Protein AF-A0A928VUU5-F1 (afdb_monomer)

Mean predicted aligned error: 6.52 Å

Solvent-accessible surface area (backbone atoms only — not comparable to full-atom values): 3452 Å² total; per-residue (Å²): 112,48,80,43,65,82,44,74,74,63,66,30,63,78,49,47,52,54,37,53,76,68,73,43,50,76,45,64,64,65,93,87,58,65,75,80,49,47,62,60,54,49,50,53,50,54,52,50,46,48,60,62,72,70,65,107

Nearest PDB structures (foldseek):
  4bac-assembly1_A-2  TM=8.586E-01  e=2.023E-02  Human spumaretrovirus
  5ejk-assembly1_E  TM=8.563E-01  e=2.928E-02  Rous sarcoma virus - Prague C
  6rny-assembly1_O  TM=8.313E-01  e=3.936E-02  Human spumaretrovirus
  2x78-assembly2_C-2  TM=6.256E-01  e=3.153E-02  Human spumaretrovirus
  2x6n-assembly1_B  TM=6.144E-01  e=7.112E-02  Human spumaretrovirus

Structure (mmCIF, N/CA/C/O backbone):
data_AF-A0A928VUU5-F1
#
_entry.id   AF-A0A928VUU5-F1
#
loop_
_atom_site.group_PDB
_atom_site.id
_atom_site.type_symbol
_atom_site.label_atom_id
_atom_site.label_alt_id
_atom_site.label_comp_id
_atom_site.label_asym_id
_atom_site.label_entity_id
_atom_site.label_seq_id
_atom_site.pdbx_PDB_ins_code
_atom_site.Cartn_x
_atom_site.Cartn_y
_atom_site.Cartn_z
_atom_site.occupancy
_atom_site.B_iso_or_equiv
_atom_site.auth_seq_id
_atom_site.a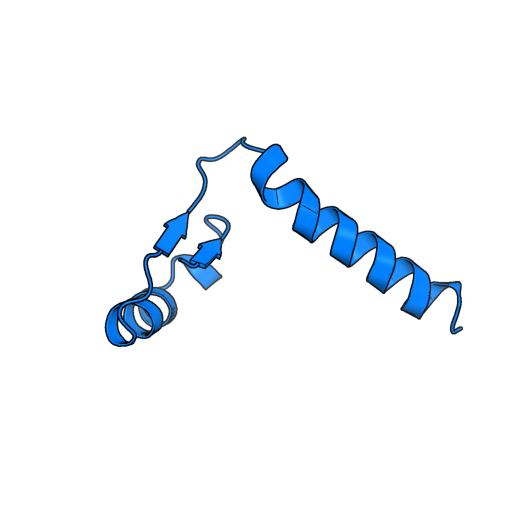uth_comp_id
_atom_site.auth_asym_id
_atom_site.auth_atom_id
_atom_site.pdbx_PDB_model_num
ATOM 1 N N . MET A 1 1 ? 0.926 -7.643 11.766 1.00 76.06 1 MET A N 1
ATOM 2 C CA . MET A 1 1 ? 0.409 -6.325 11.346 1.00 76.06 1 MET A CA 1
ATOM 3 C C . MET A 1 1 ? 0.537 -6.235 9.835 1.00 76.06 1 MET A C 1
ATOM 5 O O . MET A 1 1 ? 1.620 -6.502 9.332 1.00 76.06 1 MET A O 1
ATOM 9 N N . PHE A 1 2 ? -0.555 -5.951 9.131 1.00 84.75 2 PHE A N 1
ATOM 10 C CA . PHE A 1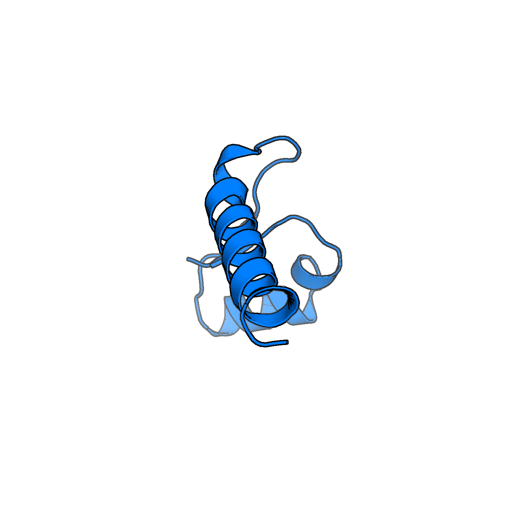 2 ? -0.631 -5.816 7.679 1.00 84.75 2 PHE A CA 1
ATOM 11 C C . PHE A 1 2 ? -0.898 -4.348 7.347 1.00 84.75 2 PHE A C 1
ATOM 13 O O . PHE A 1 2 ? -1.912 -3.815 7.794 1.00 84.75 2 PHE A O 1
ATOM 20 N N . ASN A 1 3 ? 0.025 -3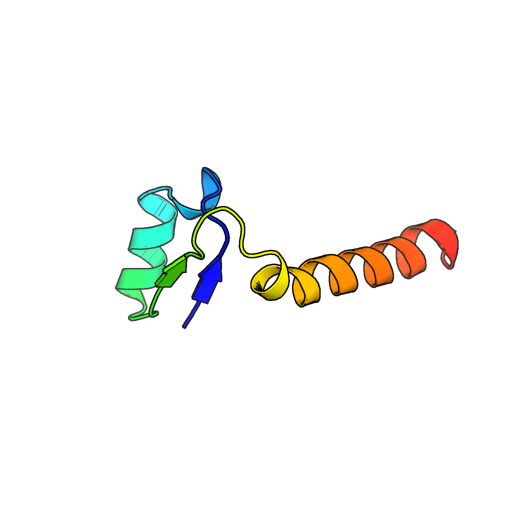.707 6.625 1.00 84.62 3 ASN A N 1
ATOM 21 C CA . ASN A 1 3 ? -0.125 -2.323 6.185 1.00 84.62 3 ASN A CA 1
ATOM 22 C C . ASN A 1 3 ? -0.580 -2.282 4.724 1.00 84.62 3 ASN A C 1
ATOM 24 O O . ASN A 1 3 ? 0.013 -2.966 3.888 1.00 84.62 3 ASN A O 1
ATOM 28 N N . SER A 1 4 ? -1.609 -1.497 4.417 1.00 83.00 4 SER A N 1
ATOM 29 C CA . SER A 1 4 ? -2.105 -1.343 3.047 1.00 83.00 4 SER A CA 1
ATOM 30 C C . SER A 1 4 ? -2.697 0.032 2.790 1.00 83.00 4 SER A C 1
ATOM 32 O O . SER A 1 4 ? -3.300 0.634 3.675 1.00 83.00 4 SER A O 1
ATOM 34 N N . ASP A 1 5 ? -2.640 0.476 1.538 1.00 82.12 5 ASP A N 1
ATOM 35 C CA . ASP A 1 5 ? -3.368 1.660 1.093 1.00 82.12 5 ASP A CA 1
ATOM 36 C C . ASP A 1 5 ? -4.890 1.500 1.241 1.00 82.12 5 ASP A C 1
ATOM 38 O O . ASP A 1 5 ? -5.438 0.395 1.235 1.00 82.12 5 ASP A O 1
ATOM 42 N N . GLN A 1 6 ? -5.606 2.626 1.252 1.00 82.19 6 GLN A N 1
ATOM 43 C CA . GLN A 1 6 ? -7.078 2.677 1.278 1.00 82.19 6 GLN A CA 1
ATOM 44 C C . GLN A 1 6 ? -7.728 2.350 -0.083 1.00 82.19 6 GLN A C 1
ATOM 46 O O . GLN A 1 6 ? -8.803 2.850 -0.415 1.00 82.19 6 GLN A O 1
ATOM 51 N N . GLY A 1 7 ? -7.071 1.530 -0.904 1.00 81.88 7 GLY A N 1
ATOM 52 C CA . GLY A 1 7 ? -7.609 1.081 -2.185 1.00 81.88 7 GLY A CA 1
ATOM 53 C C . GLY A 1 7 ? -8.876 0.240 -2.001 1.00 81.88 7 GLY A C 1
ATOM 54 O O . GLY A 1 7 ? -9.030 -0.461 -0.999 1.00 81.88 7 GLY A O 1
ATOM 55 N N . ALA A 1 8 ? -9.772 0.265 -2.993 1.00 85.12 8 ALA A N 1
ATOM 56 C CA . ALA A 1 8 ? -11.054 -0.451 -2.948 1.00 85.12 8 ALA A CA 1
ATOM 57 C C . ALA A 1 8 ? -10.904 -1.966 -2.690 1.00 85.12 8 ALA A C 1
ATOM 59 O O . ALA A 1 8 ? -11.759 -2.584 -2.062 1.00 85.12 8 ALA A O 1
ATOM 60 N N . GLN A 1 9 ? -9.794 -2.565 -3.135 1.00 83.62 9 GLN A N 1
ATOM 61 C CA . GLN A 1 9 ? -9.487 -3.978 -2.903 1.00 83.62 9 GLN A CA 1
ATOM 62 C C . GLN A 1 9 ? -9.197 -4.286 -1.426 1.00 83.62 9 GLN A C 1
ATOM 64 O O . GLN A 1 9 ? -9.654 -5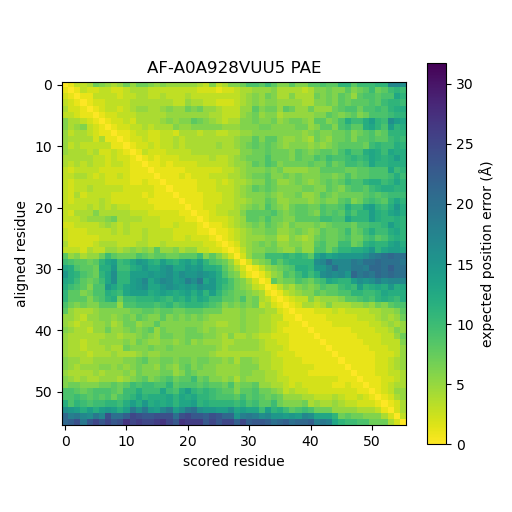.302 -0.910 1.00 83.62 9 GLN A O 1
ATOM 69 N N . PHE A 1 10 ? -8.458 -3.410 -0.743 1.00 82.12 10 PHE A N 1
ATOM 70 C CA . PHE A 1 10 ? -8.018 -3.614 0.642 1.00 82.12 10 PHE A CA 1
ATOM 71 C C . PHE A 1 10 ? -9.041 -3.123 1.673 1.00 82.12 10 PHE A C 1
ATOM 73 O O . PHE A 1 10 ? -9.003 -3.520 2.834 1.00 82.12 10 PHE A O 1
ATOM 80 N N . THR A 1 11 ? -9.997 -2.301 1.239 1.00 84.19 11 THR A N 1
ATOM 81 C CA . THR A 1 11 ? -11.141 -1.853 2.048 1.00 84.19 11 THR A CA 1
ATOM 82 C C . THR A 1 11 ? -12.372 -2.751 1.911 1.00 84.19 11 THR A C 1
ATOM 84 O O . THR A 1 11 ? -13.349 -2.556 2.630 1.00 84.19 11 THR A O 1
ATOM 87 N N . ALA A 1 12 ? -12.346 -3.762 1.035 1.00 90.19 12 ALA A N 1
ATOM 88 C CA . ALA A 1 12 ? -13.443 -4.713 0.907 1.00 90.19 12 ALA A CA 1
ATOM 89 C C . ALA A 1 12 ? -13.628 -5.551 2.188 1.00 90.19 12 ALA A C 1
ATOM 91 O O . ALA A 1 12 ? -12.660 -6.042 2.778 1.00 90.19 12 ALA A O 1
ATOM 92 N N . ASN A 1 13 ? -14.886 -5.795 2.577 1.00 89.38 13 ASN A N 1
ATOM 93 C CA . ASN A 1 13 ? -15.213 -6.619 3.749 1.00 89.38 13 ASN A CA 1
ATOM 94 C C . ASN A 1 13 ? -14.610 -8.024 3.635 1.00 89.38 13 ASN A C 1
ATOM 96 O O . ASN A 1 13 ? -13.932 -8.467 4.549 1.00 89.38 13 ASN A O 1
ATOM 100 N N . ALA A 1 14 ? -14.715 -8.660 2.462 1.00 90.75 14 ALA A N 1
ATOM 101 C CA . ALA A 1 14 ? -14.127 -9.980 2.221 1.00 90.75 14 ALA A CA 1
ATOM 102 C C . ALA A 1 14 ? -12.615 -10.044 2.527 1.00 90.75 14 ALA A C 1
ATOM 104 O O . ALA A 1 14 ? -12.119 -11.064 3.000 1.00 90.75 14 ALA A O 1
ATOM 105 N N . PHE A 1 15 ? -11.884 -8.954 2.279 1.00 87.94 15 PHE A N 1
ATOM 106 C CA . PHE A 1 15 ? -10.455 -8.867 2.565 1.00 87.94 15 PHE A CA 1
AT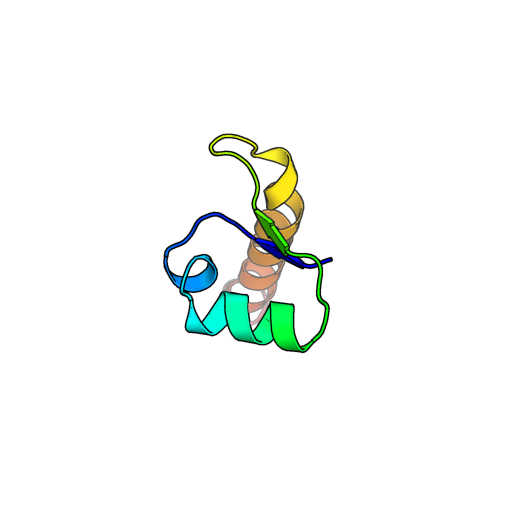OM 107 C C . PHE A 1 15 ? -10.188 -8.633 4.057 1.00 87.94 15 PHE A C 1
ATOM 109 O O . PHE A 1 15 ? -9.416 -9.362 4.681 1.00 87.94 15 PHE A O 1
ATOM 116 N N . THR A 1 16 ? -10.855 -7.641 4.649 1.00 88.56 16 THR A N 1
ATOM 117 C CA . THR A 1 16 ? -10.660 -7.299 6.066 1.00 88.56 16 THR A CA 1
ATOM 118 C C . THR A 1 16 ? -11.147 -8.394 7.018 1.00 88.56 16 THR A C 1
ATOM 120 O O . THR A 1 16 ? -10.519 -8.615 8.051 1.00 88.56 16 THR A O 1
ATOM 123 N N . ASP A 1 17 ? -12.207 -9.123 6.667 1.00 92.06 17 ASP A N 1
ATOM 124 C CA . ASP A 1 17 ? -12.749 -10.222 7.470 1.00 92.06 17 ASP A CA 1
ATOM 125 C C . ASP A 1 17 ? -11.806 -11.432 7.487 1.00 92.06 17 ASP A C 1
ATOM 127 O O . ASP A 1 17 ? -11.621 -12.048 8.535 1.00 92.06 17 ASP A O 1
ATOM 131 N N . CYS A 1 18 ? -11.130 -11.719 6.370 1.00 92.62 18 CYS A N 1
ATOM 132 C CA . CYS A 1 18 ? -10.090 -12.749 6.303 1.00 92.62 18 CYS A CA 1
ATOM 133 C C . CYS A 1 18 ? -8.924 -12.436 7.255 1.00 92.62 18 CYS A C 1
ATOM 135 O O . CYS A 1 18 ? -8.502 -13.285 8.039 1.00 92.62 18 CYS A O 1
ATOM 137 N N . LEU A 1 19 ? -8.448 -11.187 7.245 1.00 90.38 19 LEU A N 1
ATOM 138 C CA . LEU A 1 19 ? -7.355 -10.749 8.115 1.00 90.38 19 LEU A CA 1
ATOM 139 C C . LEU A 1 19 ? -7.750 -10.758 9.597 1.00 90.38 19 LEU A C 1
ATOM 141 O O . LEU A 1 19 ? -6.969 -11.210 10.433 1.00 90.38 19 LEU A O 1
ATOM 145 N N . LYS A 1 20 ? -8.973 -10.328 9.927 1.00 90.19 20 LYS A N 1
ATOM 146 C CA . LYS A 1 20 ? -9.506 -10.401 11.297 1.00 90.19 20 LYS A CA 1
ATOM 147 C C . LYS A 1 20 ? -9.648 -11.843 11.783 1.00 90.19 20 LYS A C 1
ATOM 149 O O . LYS A 1 20 ? -9.329 -12.115 12.934 1.00 90.19 20 LYS A O 1
ATOM 154 N N . ALA A 1 21 ? -10.088 -12.766 10.923 1.00 93.31 21 ALA A N 1
ATOM 155 C CA . ALA A 1 21 ? -10.208 -14.184 11.270 1.00 93.31 21 ALA A CA 1
ATOM 156 C C . ALA A 1 21 ? -8.855 -14.827 11.624 1.00 93.31 21 ALA A C 1
ATOM 158 O O . ALA A 1 21 ? -8.808 -15.800 12.372 1.00 93.31 21 ALA A O 1
ATOM 159 N N . MET A 1 22 ? -7.760 -14.269 11.107 1.00 92.94 22 MET A N 1
ATOM 160 C CA . MET A 1 22 ? -6.386 -14.699 11.378 1.00 92.94 22 MET A CA 1
ATOM 161 C C . MET A 1 22 ? -5.708 -13.884 12.495 1.00 92.94 22 MET A C 1
ATOM 163 O O . MET A 1 22 ? -4.498 -13.997 12.675 1.00 92.94 22 MET A O 1
ATOM 167 N N . ASP A 1 23 ? -6.466 -13.047 13.214 1.00 91.81 23 ASP A N 1
ATOM 168 C CA . ASP A 1 23 ? -5.980 -12.127 14.254 1.00 91.81 23 ASP A CA 1
ATOM 169 C C . ASP A 1 23 ? -4.857 -11.183 13.769 1.00 91.81 23 ASP A C 1
ATOM 171 O O . ASP A 1 23 ? -3.944 -10.779 14.494 1.00 91.81 23 ASP A O 1
ATOM 175 N N . VAL A 1 24 ? -4.906 -10.814 12.486 1.00 91.12 24 VAL A N 1
ATOM 176 C CA . VAL A 1 24 ? -3.930 -9.908 11.884 1.00 91.12 24 VAL A CA 1
ATOM 177 C C . VAL A 1 24 ? -4.369 -8.466 12.106 1.00 91.12 24 VAL A C 1
ATOM 179 O O . VAL A 1 24 ? -5.375 -8.004 11.574 1.00 91.12 24 VAL A O 1
ATOM 182 N N . GLN A 1 25 ? -3.552 -7.716 12.844 1.00 87.38 25 GLN A N 1
ATOM 183 C CA . GLN A 1 25 ? -3.684 -6.262 12.991 1.00 87.38 25 GLN A CA 1
ATOM 184 C C . GLN A 1 25 ? -3.620 -5.578 11.617 1.00 87.38 25 GLN A C 1
ATOM 186 O O . GLN A 1 25 ? -2.590 -5.671 10.949 1.00 87.38 25 GLN A O 1
ATOM 191 N N . ILE A 1 26 ? -4.682 -4.888 11.205 1.00 86.44 26 ILE A N 1
ATOM 192 C CA . ILE A 1 26 ? -4.742 -4.149 9.936 1.00 86.44 26 ILE A CA 1
ATOM 193 C C . ILE A 1 26 ? -4.417 -2.682 10.212 1.00 86.44 26 ILE A C 1
ATOM 195 O O . ILE A 1 26 ? -5.051 -2.055 11.059 1.00 86.44 26 ILE A O 1
ATOM 199 N N . SER A 1 27 ? -3.448 -2.137 9.488 1.00 85.12 27 SER A N 1
ATOM 200 C CA . SER A 1 27 ? -3.146 -0.712 9.459 1.00 85.12 27 SER A CA 1
ATOM 201 C C . SER A 1 27 ? -3.395 -0.208 8.046 1.00 85.12 27 SER A C 1
ATOM 203 O O . SER A 1 27 ? -2.993 -0.847 7.076 1.00 85.12 27 SER A O 1
ATOM 205 N N . MET A 1 28 ? -4.133 0.890 7.927 1.00 84.00 28 MET A N 1
ATOM 206 C CA . MET A 1 28 ? -4.312 1.568 6.652 1.00 84.00 28 MET A CA 1
ATOM 207 C C . MET A 1 28 ? -3.833 2.994 6.815 1.00 84.00 28 MET A C 1
ATOM 209 O O . MET A 1 28 ? -4.342 3.723 7.674 1.00 84.00 28 MET A O 1
ATOM 213 N N . ASP A 1 29 ? -2.872 3.389 5.992 1.00 70.56 29 ASP A N 1
ATOM 214 C CA . ASP A 1 29 ? -2.299 4.718 6.094 1.00 70.56 29 ASP A CA 1
ATOM 215 C C . ASP A 1 29 ? -3.312 5.802 5.720 1.00 70.56 29 ASP A C 1
ATOM 217 O O . ASP A 1 29 ? -4.248 5.619 4.932 1.00 70.56 29 ASP A O 1
ATOM 221 N N . GLY A 1 30 ? -3.141 6.966 6.344 1.00 65.19 30 GLY A N 1
ATOM 222 C CA . GLY A 1 30 ? -3.914 8.154 6.013 1.00 65.19 30 GLY A CA 1
ATOM 223 C C . GLY A 1 30 ? -3.535 8.675 4.626 1.00 65.19 30 GLY A C 1
ATOM 224 O O . GLY A 1 30 ? -2.360 8.693 4.259 1.00 65.19 30 GLY A O 1
ATOM 225 N N . ARG A 1 31 ? -4.528 9.157 3.868 1.00 62.66 31 ARG A N 1
ATOM 226 C CA . ARG A 1 31 ? -4.313 9.816 2.568 1.00 62.66 31 ARG A CA 1
ATOM 227 C C . ARG A 1 31 ? -3.201 10.872 2.670 1.00 62.66 31 ARG A C 1
ATOM 229 O O . ARG A 1 31 ? -3.319 11.804 3.461 1.00 62.66 31 ARG A O 1
ATOM 236 N N . GLY A 1 32 ? -2.155 10.738 1.851 1.00 62.09 32 GLY A N 1
ATOM 237 C CA . GLY A 1 32 ? -1.074 11.725 1.727 1.00 62.09 32 GLY A CA 1
ATOM 238 C C . GLY A 1 32 ? 0.239 11.399 2.448 1.00 62.09 32 GLY A C 1
ATOM 239 O O . GLY A 1 32 ? 1.125 12.251 2.461 1.00 62.09 32 GLY A O 1
ATOM 240 N N . ARG A 1 33 ? 0.413 10.197 3.018 1.00 67.56 33 ARG A N 1
ATOM 241 C CA . ARG A 1 33 ? 1.706 9.761 3.575 1.00 67.56 33 ARG A CA 1
ATOM 242 C C . ARG A 1 33 ? 2.512 8.948 2.560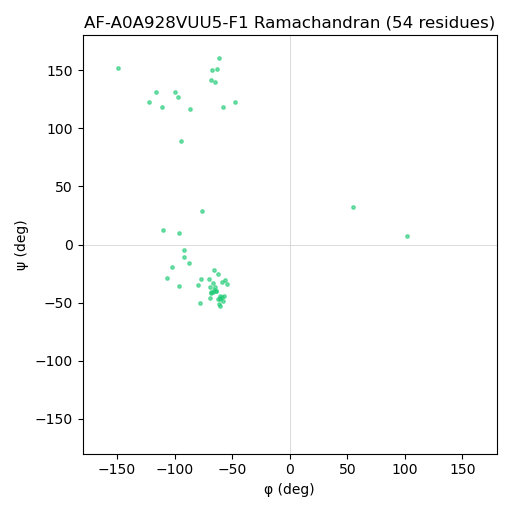 1.00 67.56 33 ARG A C 1
ATOM 244 O O . ARG A 1 33 ? 2.433 7.730 2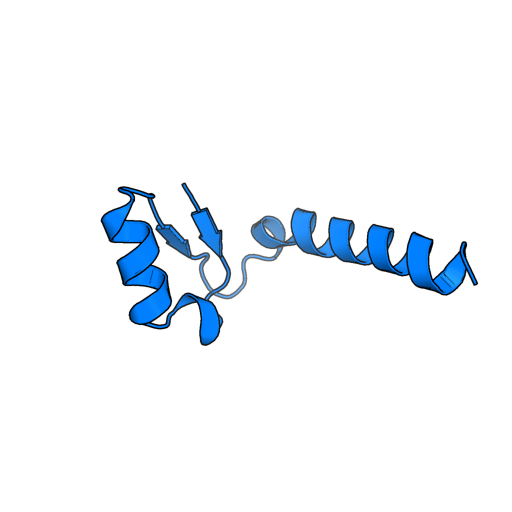.506 1.00 67.56 33 ARG A O 1
ATOM 251 N N . CYS A 1 34 ? 3.313 9.636 1.750 1.00 64.75 34 CYS A N 1
ATOM 252 C CA . CYS A 1 34 ? 4.172 9.006 0.738 1.00 64.75 34 CYS A CA 1
ATOM 253 C C . CYS A 1 34 ? 5.295 8.130 1.325 1.00 64.75 34 CYS A C 1
ATOM 255 O O . CYS A 1 34 ? 5.810 7.249 0.641 1.00 64.75 34 CYS A O 1
ATOM 257 N N . HIS A 1 35 ? 5.687 8.357 2.581 1.00 68.81 35 HIS A N 1
ATOM 258 C CA . HIS A 1 35 ? 6.794 7.633 3.207 1.00 68.81 35 HIS A CA 1
ATOM 259 C C . HIS A 1 35 ? 6.475 6.168 3.499 1.00 68.81 35 HIS A C 1
ATOM 261 O O . HIS A 1 35 ? 7.381 5.341 3.439 1.00 68.81 35 HIS A O 1
ATOM 267 N N . ASP A 1 36 ? 5.212 5.840 3.756 1.00 69.94 36 ASP A N 1
ATOM 268 C CA . ASP A 1 36 ? 4.825 4.481 4.128 1.00 69.94 36 ASP A CA 1
ATOM 269 C C . ASP A 1 36 ? 4.797 3.547 2.901 1.00 69.94 36 ASP A C 1
ATOM 271 O O . ASP A 1 36 ? 5.157 2.372 2.993 1.00 69.94 36 ASP A O 1
ATOM 275 N N . ASN A 1 37 ? 4.504 4.092 1.711 1.00 76.06 37 ASN A N 1
ATOM 276 C CA . ASN A 1 37 ? 4.491 3.334 0.456 1.00 76.06 37 ASN A CA 1
ATOM 277 C C . ASN A 1 37 ? 5.836 3.340 -0.301 1.00 76.06 37 ASN A C 1
ATOM 279 O O . ASN A 1 37 ? 6.031 2.556 -1.233 1.00 76.06 37 ASN A O 1
ATOM 283 N N . ILE A 1 38 ? 6.803 4.176 0.107 1.00 84.69 38 ILE A N 1
ATOM 284 C CA . ILE A 1 38 ? 8.065 4.381 -0.632 1.00 84.69 38 ILE A CA 1
ATOM 285 C C . ILE A 1 38 ? 8.864 3.085 -0.820 1.00 84.69 38 ILE A C 1
ATOM 287 O O . ILE A 1 38 ? 9.550 2.896 -1.827 1.00 84.69 38 ILE A O 1
ATOM 291 N N . PHE A 1 39 ? 8.775 2.171 0.150 1.00 85.00 39 PHE A N 1
ATOM 292 C CA . PHE A 1 39 ? 9.478 0.896 0.094 1.00 85.00 39 PHE A CA 1
ATOM 293 C C . PHE A 1 39 ? 8.890 -0.014 -0.988 1.00 85.00 39 PHE A C 1
ATOM 295 O O . PHE A 1 39 ? 9.633 -0.580 -1.793 1.00 85.00 39 PHE A O 1
ATOM 302 N N . ILE A 1 40 ? 7.561 -0.118 -1.035 1.00 87.38 40 ILE A N 1
ATOM 303 C CA . ILE A 1 40 ? 6.846 -0.923 -2.026 1.00 87.38 40 ILE A CA 1
ATOM 304 C C . ILE A 1 40 ? 6.998 -0.316 -3.422 1.00 87.38 40 ILE A C 1
ATOM 306 O O . ILE A 1 40 ? 7.281 -1.046 -4.372 1.00 87.38 40 ILE A O 1
ATOM 310 N N . GLU A 1 41 ? 6.909 1.007 -3.563 1.00 89.06 41 GLU A N 1
ATOM 311 C CA . GLU A 1 41 ? 7.159 1.688 -4.838 1.00 89.06 41 GLU A CA 1
ATOM 312 C C . GLU A 1 41 ? 8.570 1.409 -5.366 1.00 89.06 41 GLU A C 1
ATOM 314 O O . GLU A 1 41 ? 8.740 1.053 -6.537 1.00 89.06 41 GLU A O 1
ATOM 319 N N . ARG A 1 42 ? 9.588 1.492 -4.496 1.00 93.06 42 ARG A N 1
ATOM 320 C CA . ARG A 1 42 ? 10.972 1.203 -4.884 1.00 93.06 42 ARG A CA 1
ATOM 321 C C . ARG A 1 42 ? 11.179 -0.261 -5.258 1.00 93.06 42 ARG A C 1
ATOM 323 O O . ARG A 1 42 ? 11.881 -0.537 -6.228 1.00 93.06 42 ARG A O 1
ATOM 330 N N . LEU A 1 43 ? 10.549 -1.189 -4.538 1.00 93.88 43 LEU A N 1
ATOM 331 C CA . LEU A 1 43 ? 10.570 -2.611 -4.884 1.00 93.88 43 LEU A CA 1
ATOM 332 C C . LEU A 1 43 ? 10.014 -2.842 -6.294 1.00 93.88 43 LEU A C 1
ATOM 334 O O . LEU A 1 43 ? 10.651 -3.514 -7.106 1.00 93.88 43 LEU A O 1
ATOM 338 N N . TRP A 1 44 ? 8.851 -2.264 -6.601 1.00 93.06 44 TRP A N 1
ATOM 339 C CA . TRP A 1 44 ? 8.229 -2.407 -7.917 1.00 93.06 44 TRP A CA 1
ATOM 340 C C . TRP A 1 44 ? 9.051 -1.777 -9.030 1.00 93.06 44 TRP A C 1
ATOM 342 O O . TRP A 1 44 ? 9.091 -2.330 -10.129 1.00 93.06 44 TRP A O 1
ATOM 352 N N . TRP A 1 45 ? 9.710 -0.649 -8.762 1.00 93.69 45 TRP A N 1
ATOM 353 C CA . TRP A 1 45 ? 10.636 -0.051 -9.715 1.00 93.69 45 TRP A CA 1
ATOM 354 C C . TRP A 1 45 ? 11.785 -1.011 -10.039 1.00 93.69 45 TRP A C 1
ATOM 356 O O . TRP A 1 45 ? 11.970 -1.345 -11.208 1.00 93.69 45 TRP A O 1
ATOM 366 N N . SER A 1 46 ? 12.482 -1.532 -9.022 1.00 94.12 46 SER A N 1
ATOM 367 C CA . SER A 1 46 ? 13.598 -2.465 -9.225 1.00 94.12 46 SER A CA 1
ATOM 368 C C . SER A 1 46 ? 13.156 -3.736 -9.949 1.00 94.12 46 SER A C 1
ATOM 370 O O . SER A 1 46 ? 13.807 -4.164 -10.897 1.00 94.12 46 SER A O 1
ATOM 372 N N . LEU A 1 47 ? 12.017 -4.318 -9.558 1.00 94.12 47 LEU A N 1
ATOM 373 C CA . LEU A 1 47 ? 11.497 -5.533 -10.183 1.00 94.12 47 LEU A CA 1
ATOM 374 C C . LEU A 1 47 ? 11.167 -5.320 -11.666 1.00 94.12 47 LEU A C 1
ATOM 376 O O . LEU A 1 47 ? 11.543 -6.134 -12.507 1.00 94.12 47 LEU A O 1
ATOM 380 N N . LYS 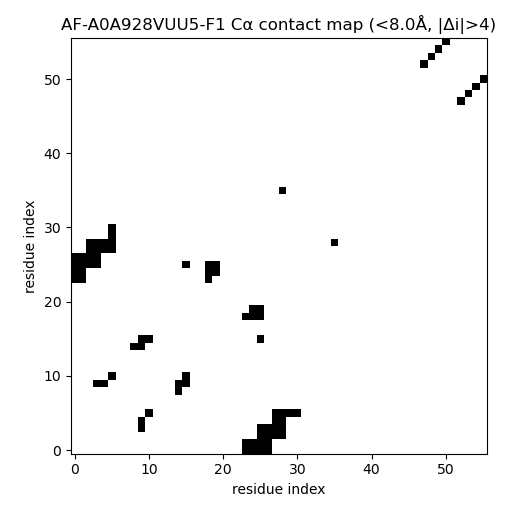A 1 48 ? 10.470 -4.226 -11.995 1.00 92.38 48 LYS A N 1
ATOM 381 C CA . LYS A 1 48 ? 10.143 -3.887 -13.387 1.00 92.38 48 LYS A CA 1
ATOM 382 C C . LYS A 1 48 ? 11.405 -3.610 -14.194 1.00 92.38 48 LYS A C 1
ATOM 384 O O . LYS A 1 48 ? 11.485 -4.047 -15.336 1.00 92.38 48 LYS A O 1
ATOM 389 N N . TYR A 1 49 ? 12.382 -2.927 -13.604 1.00 92.31 49 TYR A N 1
ATOM 390 C CA . TYR A 1 49 ? 13.649 -2.634 -14.262 1.00 92.31 49 TYR A CA 1
ATOM 391 C C . TYR A 1 49 ? 14.402 -3.918 -14.640 1.00 92.31 49 TYR A C 1
ATOM 393 O O . TYR A 1 49 ? 14.723 -4.134 -15.806 1.00 92.31 49 TYR A O 1
ATOM 401 N N . GLU A 1 50 ? 14.578 -4.820 -13.675 1.00 92.50 50 GLU A N 1
ATOM 402 C CA . GLU A 1 50 ? 15.237 -6.114 -13.876 1.00 92.50 50 GLU A CA 1
ATOM 403 C C . GLU A 1 50 ? 14.513 -6.993 -14.906 1.00 92.50 50 GLU A C 1
ATOM 405 O O . GLU A 1 50 ? 15.141 -7.569 -15.793 1.00 92.50 50 GLU A O 1
ATOM 410 N N . LEU A 1 51 ? 13.186 -7.109 -14.811 1.00 92.06 51 LEU A N 1
ATOM 411 C CA . LEU A 1 51 ? 12.426 -8.046 -15.644 1.00 92.06 51 LEU A CA 1
ATOM 412 C C . LEU A 1 51 ? 12.155 -7.540 -17.061 1.00 92.06 51 LEU A C 1
ATOM 414 O O . LEU A 1 51 ? 12.109 -8.350 -17.980 1.00 92.06 51 LEU A O 1
ATOM 418 N N . ILE A 1 52 ? 11.936 -6.238 -17.240 1.00 89.81 52 ILE A N 1
ATOM 419 C CA . ILE A 1 52 ? 11.516 -5.675 -18.532 1.00 89.81 52 ILE A CA 1
ATOM 420 C C . ILE A 1 52 ? 12.716 -5.154 -19.321 1.00 89.81 52 ILE A C 1
ATOM 422 O O . ILE A 1 52 ? 12.718 -5.253 -20.542 1.00 89.81 52 ILE A O 1
ATOM 426 N N . TYR A 1 53 ? 13.725 -4.594 -18.648 1.00 82.00 53 TYR A N 1
ATOM 427 C CA . TYR A 1 53 ? 14.820 -3.900 -19.329 1.00 82.00 53 TYR A CA 1
ATOM 428 C C . TYR A 1 53 ? 16.141 -4.674 -19.324 1.00 82.00 53 TYR A C 1
ATOM 430 O O . TYR A 1 53 ? 16.924 -4.502 -20.252 1.00 82.00 53 TYR A O 1
ATOM 438 N N . LEU A 1 54 ? 16.400 -5.519 -18.318 1.00 75.69 54 LEU A N 1
ATOM 439 C CA . LEU A 1 54 ? 17.661 -6.274 -18.217 1.00 75.69 54 LEU A CA 1
ATOM 440 C C . LEU A 1 54 ? 17.549 -7.747 -18.635 1.00 75.69 54 LEU A C 1
ATOM 442 O O . LEU A 1 54 ? 18.568 -8.365 -18.935 1.00 75.69 54 LEU A O 1
ATOM 446 N N . LYS A 1 55 ? 16.337 -8.313 -18.666 1.00 66.25 55 LYS A N 1
ATOM 447 C CA . LYS A 1 55 ? 16.072 -9.706 -19.077 1.00 66.25 55 LYS A CA 1
ATOM 448 C C . LYS A 1 55 ? 15.343 -9.847 -20.423 1.00 66.25 55 LYS A C 1
ATOM 450 O O . LYS A 1 55 ? 14.858 -10.940 -20.713 1.00 66.25 55 LYS A O 1
ATOM 455 N N . ALA A 1 56 ? 15.243 -8.765 -21.200 1.00 55.50 56 ALA A N 1
ATOM 456 C CA . ALA A 1 56 ? 14.674 -8.773 -22.552 1.00 55.50 56 ALA A CA 1
ATOM 457 C C . ALA A 1 56 ? 15.628 -9.389 -23.585 1.00 55.50 56 ALA A C 1
ATOM 459 O O . ALA A 1 56 ? 16.855 -9.172 -23.456 1.00 55.50 56 ALA A O 1
#

Radius of gyration: 14.71 Å; Cα contacts (8 Å, |Δi|>4): 40; chains: 1; bounding box: 33×26×37 Å

Sequence (56 aa):
MFNSDQGAQFTANAFTDCLKAMDVQISMDGRGRCHDNIFIERLWWSLKYELIYLKA

Foldseek 3Di:
DDEDEPDPVCPDPVNVVVCVVVVHDYHYDDPPPPPVCVVVVVVVVVVCCCVPPVVD

pLDDT: mean 83.72, std 9.87, range [55.5, 94.12]

InterPro domains:
  IPR001584 Integrase, catalytic core [PS50994] (1-56)
  IPR012337 Ribonuclease H-like superfamily [SSF53098] (2-54)
  IPR036397 Ribonuclease H superfamily [G3DSA:3.30.420.10] (1-56)

Organism: NCBI:txid2777977

Secondary structure (DSSP, 8-state):
-EEE-S-TTTSSHHHHHHHHHTTPPEEEPPTT-H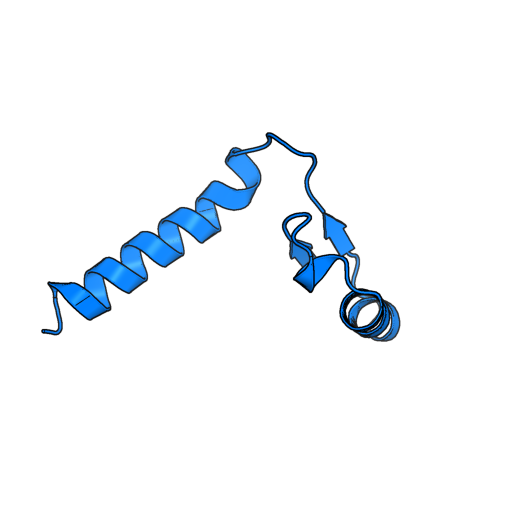HHHHHHHHHHHHHHIIIIII--